Protein AF-A0AAR2JFQ3-F1 (afdb_monomer_lite)

Structure (mmCIF, N/CA/C/O backbone):
data_AF-A0AAR2JFQ3-F1
#
_entry.id   AF-A0AAR2JFQ3-F1
#
loop_
_atom_site.group_PDB
_atom_site.id
_atom_site.type_symbol
_atom_site.label_atom_id
_atom_site.label_alt_id
_atom_site.label_comp_id
_atom_site.label_asym_id
_atom_site.label_entity_id
_atom_site.label_seq_id
_atom_site.pdbx_PDB_ins_code
_atom_site.Cartn_x
_atom_site.Cartn_y
_atom_site.Cartn_z
_atom_site.occupancy
_atom_site.B_iso_or_equiv
_atom_site.auth_seq_id
_atom_site.auth_comp_id
_atom_site.auth_asym_id
_atom_site.auth_atom_id
_atom_site.pdbx_PDB_model_num
ATOM 1 N N . MET A 1 1 ? -79.273 32.200 18.662 1.00 32.53 1 MET A N 1
ATOM 2 C CA . MET A 1 1 ? -79.080 33.134 17.535 1.00 32.53 1 MET A CA 1
ATOM 3 C C . MET A 1 1 ? -78.047 34.131 18.002 1.00 32.53 1 MET A C 1
ATOM 5 O O . MET A 1 1 ? -78.346 34.844 18.943 1.00 32.53 1 MET A O 1
ATOM 9 N N . GLU A 1 2 ? -76.809 34.146 17.544 1.00 36.75 2 GLU A N 1
ATOM 10 C CA . GLU A 1 2 ? -76.101 33.431 16.482 1.00 36.75 2 GLU A CA 1
ATOM 11 C C . GLU A 1 2 ? -74.647 33.262 16.950 1.00 36.75 2 GLU A C 1
ATOM 13 O O . GLU A 1 2 ? -74.152 34.047 17.759 1.00 36.75 2 GLU A O 1
ATOM 18 N N . GLU A 1 3 ? -74.014 32.207 16.441 1.00 39.53 3 GLU A N 1
ATOM 19 C CA . GLU A 1 3 ? -72.565 31.998 16.358 1.00 39.53 3 GLU A CA 1
ATOM 20 C C . GLU A 1 3 ? -71.852 33.240 15.769 1.00 39.53 3 GLU A C 1
ATOM 22 O O . GLU A 1 3 ? -72.465 34.061 15.096 1.00 39.53 3 GLU A O 1
ATOM 27 N N . ILE A 1 4 ? -70.555 33.448 16.001 1.00 42.25 4 ILE A N 1
ATOM 28 C CA . ILE A 1 4 ? -69.532 32.904 15.098 1.00 42.25 4 ILE A CA 1
ATOM 29 C C . ILE A 1 4 ? -68.231 32.594 15.844 1.00 42.25 4 ILE A C 1
ATOM 31 O O . ILE A 1 4 ? -67.699 33.378 16.628 1.00 42.25 4 ILE A O 1
ATOM 35 N N . ASP A 1 5 ? -67.791 31.387 15.520 1.00 38.12 5 ASP A N 1
ATOM 36 C CA . ASP A 1 5 ? -66.701 30.553 15.990 1.00 38.12 5 ASP A CA 1
ATOM 37 C C . ASP A 1 5 ? -65.306 31.129 15.667 1.00 38.12 5 ASP A C 1
ATOM 39 O O . ASP A 1 5 ? -64.975 31.450 14.521 1.00 38.12 5 ASP A O 1
ATOM 43 N N . GLU A 1 6 ? -64.464 31.222 16.695 1.00 42.72 6 GLU A N 1
ATOM 44 C CA . GLU A 1 6 ? -63.048 31.588 16.630 1.00 42.72 6 GLU A CA 1
ATOM 45 C C . GLU A 1 6 ? -62.238 30.339 16.238 1.00 42.72 6 GLU A C 1
ATOM 47 O O . GLU A 1 6 ? -61.635 29.661 17.071 1.00 42.72 6 GLU A O 1
ATOM 52 N N . ALA A 1 7 ? -62.205 30.010 14.946 1.00 37.28 7 ALA A N 1
ATOM 53 C CA . ALA A 1 7 ? -61.390 28.911 14.429 1.00 37.28 7 ALA A CA 1
ATOM 54 C C . ALA A 1 7 ? -60.052 29.422 13.867 1.00 37.28 7 ALA A C 1
ATOM 56 O O . ALA A 1 7 ? -59.788 29.403 12.662 1.00 37.28 7 ALA A O 1
ATOM 57 N N . SER A 1 8 ? -59.156 29.838 14.765 1.00 36.94 8 SER A N 1
ATOM 58 C CA . SER A 1 8 ? -57.739 30.040 14.448 1.00 36.94 8 SER A CA 1
ATOM 59 C C . SER A 1 8 ? -57.061 28.687 14.179 1.00 36.94 8 SER A C 1
ATOM 61 O O . SER A 1 8 ? -56.515 28.031 15.070 1.00 36.94 8 SER A O 1
ATOM 63 N N . SER A 1 9 ? -57.109 28.259 12.912 1.00 37.16 9 SER A N 1
ATOM 64 C CA . SER A 1 9 ? -56.425 27.077 12.376 1.00 37.16 9 SER A CA 1
ATOM 65 C C . SER A 1 9 ? -54.917 27.172 12.630 1.00 37.16 9 SER A C 1
ATOM 67 O O . SER A 1 9 ? -54.150 27.838 11.926 1.00 37.16 9 SER A O 1
ATOM 69 N N . THR A 1 10 ? -54.492 26.529 13.714 1.00 41.44 10 THR A N 1
ATOM 70 C CA . THR A 1 10 ? -53.106 26.511 14.163 1.00 41.44 10 THR A CA 1
ATOM 71 C C . THR A 1 10 ? -52.318 25.578 1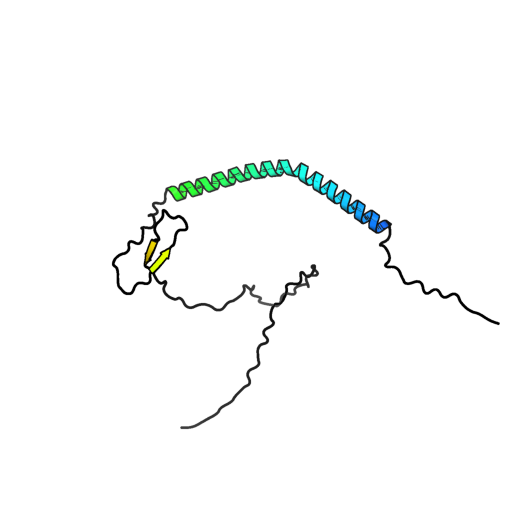3.252 1.00 41.44 10 THR A C 1
ATOM 73 O O . THR A 1 10 ? -52.468 24.357 13.291 1.00 41.44 10 THR A O 1
ATOM 76 N N . ARG A 1 11 ? -51.448 26.168 12.427 1.00 41.94 11 ARG A N 1
ATOM 77 C CA . ARG A 1 11 ? -50.440 25.460 11.630 1.00 41.94 11 ARG A CA 1
ATOM 78 C C . ARG A 1 11 ? -49.658 24.506 12.540 1.00 41.94 11 ARG A C 1
ATOM 80 O O . ARG A 1 11 ? -48.992 24.942 13.481 1.00 41.94 11 ARG A O 1
ATOM 87 N N . LEU A 1 12 ? -49.730 23.209 12.246 1.00 42.53 12 LEU A N 1
ATOM 88 C CA . LEU A 1 12 ? -48.971 22.166 12.931 1.00 42.53 12 LEU A CA 1
ATOM 89 C C . LEU A 1 12 ? -47.470 22.457 12.806 1.00 42.53 12 LEU A C 1
ATOM 91 O O . LEU A 1 12 ? -46.868 22.326 11.741 1.00 42.53 12 LEU A O 1
ATOM 95 N N . CYS A 1 13 ? -46.865 22.876 13.916 1.00 40.16 13 CYS A N 1
ATOM 96 C CA . CYS A 1 13 ? -45.423 23.042 14.035 1.00 40.16 13 CYS A CA 1
ATOM 97 C C . CYS A 1 13 ? -44.704 21.694 13.839 1.00 40.16 13 CYS A C 1
ATOM 99 O O . CYS A 1 13 ? -45.202 20.666 14.309 1.00 40.16 13 CYS A O 1
ATOM 101 N N . PRO A 1 14 ? -43.492 21.672 13.249 1.00 49.03 14 PRO A N 1
ATOM 102 C CA . PRO A 1 14 ? -42.672 20.470 13.217 1.00 49.03 14 PRO A CA 1
ATOM 103 C C . PRO A 1 14 ? -42.329 20.100 14.660 1.00 49.03 14 PRO A C 1
ATOM 105 O O . PRO A 1 14 ? -41.608 20.825 15.350 1.00 49.03 14 PRO A O 1
ATOM 108 N N . SER A 1 15 ? -42.911 18.995 15.128 1.00 56.25 15 SER A N 1
ATOM 109 C CA . SER A 1 15 ? -42.708 18.438 16.462 1.00 56.25 15 SER A CA 1
ATOM 110 C C . SER A 1 15 ? -41.211 18.372 16.768 1.00 56.25 15 SER A C 1
ATOM 112 O O . SER A 1 15 ? -40.472 17.525 16.256 1.00 56.25 15 SER A O 1
ATOM 114 N N . LYS A 1 16 ? -40.738 19.322 17.585 1.00 63.47 16 LYS A N 1
ATOM 115 C CA . LYS A 1 16 ? -39.393 19.292 18.152 1.00 63.47 16 LYS A CA 1
ATOM 116 C C . LYS A 1 16 ? -39.302 17.971 18.897 1.00 63.47 16 LYS A C 1
ATOM 118 O O . LYS A 1 16 ? -40.092 17.734 19.809 1.00 63.47 16 LYS A O 1
ATOM 123 N N . ALA A 1 17 ? -38.360 17.122 18.486 1.00 62.59 17 ALA A N 1
ATOM 124 C CA . ALA A 1 17 ? -38.164 15.812 19.083 1.00 62.59 17 ALA A CA 1
ATOM 125 C C . ALA A 1 17 ? -38.260 15.899 20.617 1.00 62.59 17 ALA A C 1
ATOM 127 O O . ALA A 1 17 ? -37.692 16.842 21.188 1.00 62.59 17 ALA A O 1
ATOM 128 N N . PRO A 1 18 ? -38.956 14.950 21.279 1.00 77.75 18 PRO A N 1
ATOM 129 C CA . PRO A 1 18 ? -39.259 15.042 22.699 1.00 77.75 18 PRO A CA 1
ATOM 130 C C . PRO A 1 18 ? -38.016 15.451 23.482 1.00 77.75 18 PRO A C 1
ATOM 132 O O . PRO A 1 18 ? -36.924 14.928 23.239 1.00 77.75 18 PRO A O 1
ATOM 135 N N . ARG A 1 19 ? -38.146 16.400 24.417 1.00 75.12 19 ARG A N 1
ATOM 136 C CA . ARG A 1 19 ? -37.001 16.908 25.200 1.00 75.12 19 ARG A CA 1
ATOM 137 C C . ARG A 1 19 ? -36.180 15.766 25.822 1.00 75.12 19 ARG A C 1
ATOM 139 O O . ARG A 1 19 ? -34.968 15.902 25.972 1.00 75.12 19 ARG A O 1
ATOM 146 N N . SER A 1 20 ? -36.816 14.631 26.124 1.00 81.19 20 SER A N 1
ATOM 147 C CA . SER A 1 20 ? -36.185 13.372 26.540 1.00 81.19 20 SER A CA 1
ATOM 148 C C . SER A 1 20 ? -35.256 12.769 25.473 1.00 81.19 20 SER A C 1
ATOM 150 O O . SER A 1 20 ? -34.109 12.465 25.792 1.00 81.19 20 SER A O 1
ATOM 152 N N . LEU A 1 21 ? -35.680 12.664 24.209 1.00 90.06 21 LEU A N 1
ATOM 153 C CA . LEU A 1 21 ? -34.864 12.161 23.095 1.00 90.06 21 LEU A CA 1
ATOM 154 C C . LEU A 1 21 ? -33.627 13.037 22.863 1.00 90.06 21 LEU A C 1
ATOM 156 O O . LEU A 1 21 ? -32.524 12.529 22.673 1.00 90.06 21 LEU A O 1
ATOM 160 N N . MET A 1 22 ? -33.784 14.362 22.919 1.00 88.38 22 MET A N 1
ATOM 161 C CA . MET A 1 22 ? -32.656 15.291 22.772 1.00 88.38 22 MET A CA 1
ATOM 162 C C . MET A 1 22 ? -31.664 15.189 23.936 1.00 88.38 22 MET A C 1
ATOM 164 O O . MET A 1 22 ? -30.452 15.200 23.709 1.00 88.38 22 MET A O 1
ATOM 168 N N . LYS A 1 23 ? -32.152 15.025 25.173 1.00 92.25 23 LYS A N 1
ATOM 169 C CA . LYS A 1 23 ? -31.306 14.743 26.345 1.00 92.25 23 LYS A CA 1
ATOM 170 C C . LYS A 1 23 ? -30.549 13.420 26.182 1.00 92.25 23 LYS A C 1
ATOM 172 O O . LYS A 1 23 ? -29.349 13.384 26.441 1.00 92.25 23 LYS A O 1
ATOM 177 N N . TRP A 1 24 ? -31.206 12.370 25.687 1.00 95.19 24 TRP A N 1
ATOM 178 C CA . TRP A 1 24 ? -30.572 11.080 25.405 1.00 95.19 24 TRP A CA 1
ATOM 179 C C . TRP A 1 24 ? -29.494 11.173 24.329 1.00 95.19 24 TRP A C 1
ATOM 181 O O . TRP A 1 24 ? -28.382 10.712 24.559 1.00 95.19 24 TRP A O 1
ATOM 191 N N . ARG A 1 25 ? -29.754 11.842 23.199 1.00 95.12 25 ARG A N 1
ATOM 192 C CA . ARG A 1 25 ? -28.735 12.045 22.153 1.00 95.12 25 ARG A CA 1
ATOM 193 C C . ARG A 1 25 ? -27.501 12.776 22.685 1.00 95.12 25 ARG A C 1
ATOM 195 O O . ARG A 1 25 ? -26.379 12.390 22.363 1.00 95.12 25 ARG A O 1
ATOM 202 N N . LYS A 1 26 ? -27.694 13.802 23.525 1.00 95.44 26 LYS A N 1
ATOM 203 C CA . LYS A 1 26 ? -26.588 14.524 24.176 1.00 95.44 26 LYS A CA 1
ATOM 204 C C . LYS A 1 26 ? -25.790 13.613 25.114 1.00 95.44 26 LYS A C 1
ATOM 206 O O . LYS A 1 26 ? -24.570 13.582 24.994 1.00 95.44 26 LYS A O 1
ATOM 211 N N . ARG A 1 27 ? -26.467 12.833 25.968 1.00 96.75 27 ARG A N 1
ATOM 212 C CA . ARG A 1 27 ? -25.833 11.868 26.889 1.00 96.75 27 ARG A CA 1
ATOM 213 C C . ARG A 1 27 ? -25.067 10.769 26.153 1.00 96.75 27 ARG A C 1
ATOM 215 O O . ARG A 1 27 ? -23.932 10.479 26.502 1.00 96.75 27 ARG A O 1
ATOM 222 N N . VAL A 1 28 ? -25.650 10.196 25.099 1.00 98.19 28 VAL A N 1
ATOM 223 C CA . VAL A 1 28 ? -24.986 9.176 24.274 1.00 98.19 28 VAL A CA 1
ATOM 224 C C . VAL A 1 28 ? -23.748 9.759 23.601 1.00 98.19 28 VAL A C 1
ATOM 226 O O . VAL A 1 28 ? -22.696 9.130 23.618 1.00 98.19 28 VAL A O 1
ATOM 229 N N . LYS A 1 29 ? -23.831 10.978 23.050 1.00 97.38 29 LYS A N 1
ATOM 230 C CA . LYS A 1 29 ? -22.680 11.636 22.418 1.00 97.38 29 LYS A CA 1
ATOM 231 C C . LYS A 1 29 ? -21.563 11.921 23.423 1.00 97.38 29 LYS A C 1
ATOM 233 O O . LYS A 1 29 ? -20.405 11.657 23.108 1.00 97.38 29 LYS A O 1
ATOM 238 N N . SER A 1 30 ? -21.885 12.448 24.606 1.00 97.69 30 SER A N 1
ATOM 239 C CA . SER A 1 30 ? -20.878 12.715 25.640 1.00 97.69 30 SER A CA 1
ATOM 240 C C . SER A 1 30 ? -20.231 11.424 26.130 1.00 97.69 30 SER A C 1
ATOM 242 O O . SER A 1 30 ? -19.008 11.347 26.201 1.00 97.69 30 SER A O 1
ATOM 244 N N . GLU A 1 31 ? -21.034 10.389 26.381 1.00 98.19 31 GLU A N 1
ATOM 245 C CA . GLU A 1 31 ? -20.537 9.106 26.870 1.00 98.19 31 GLU A CA 1
ATOM 246 C C . GLU A 1 31 ? -19.700 8.380 25.813 1.00 98.19 31 GLU A C 1
ATOM 248 O O . GLU A 1 31 ? -18.618 7.875 26.106 1.00 98.19 31 GLU A O 1
ATOM 253 N N . TYR A 1 32 ? -20.118 8.434 24.547 1.00 98.19 32 TYR A N 1
ATOM 254 C CA . TYR A 1 32 ? -19.318 7.962 23.422 1.00 98.19 32 TYR A CA 1
ATOM 255 C C . TYR A 1 32 ? -17.960 8.671 23.346 1.00 98.19 32 TYR A C 1
ATOM 257 O O . TYR A 1 32 ? -16.934 8.009 23.188 1.00 98.19 32 TYR A O 1
ATOM 265 N N . MET A 1 33 ? -17.922 10.004 23.477 1.00 98.19 33 MET A N 1
ATOM 266 C CA . MET A 1 33 ? -16.660 10.751 23.425 1.00 98.19 33 MET A CA 1
ATOM 267 C C . MET A 1 33 ? -15.750 10.419 24.607 1.00 98.19 33 MET A C 1
ATOM 269 O O . MET A 1 33 ? -14.559 10.182 24.390 1.00 98.19 33 MET A O 1
ATOM 273 N N . ARG A 1 34 ? -16.312 10.314 25.819 1.00 97.94 34 ARG A N 1
ATOM 274 C CA . ARG A 1 34 ? -15.598 9.900 27.034 1.00 97.94 34 ARG A CA 1
ATOM 275 C C . ARG A 1 34 ? -14.968 8.519 26.854 1.00 97.94 34 ARG A C 1
ATOM 277 O O . ARG A 1 34 ? -13.763 8.357 27.035 1.00 97.94 34 ARG A O 1
ATOM 284 N N . LEU A 1 35 ? -15.758 7.536 26.414 1.00 98.06 35 LEU A N 1
ATOM 285 C CA . LEU A 1 35 ? -15.288 6.171 26.167 1.00 98.06 35 LEU A CA 1
ATOM 286 C C . LEU A 1 35 ? -14.257 6.111 25.033 1.00 98.06 35 LEU A C 1
ATOM 288 O O . LEU A 1 35 ? -13.272 5.384 25.142 1.00 98.06 35 LEU A O 1
ATOM 292 N N . ARG A 1 36 ? -14.438 6.883 23.955 1.00 97.50 36 ARG A N 1
ATOM 293 C CA . ARG A 1 36 ? -13.491 6.947 22.831 1.00 97.50 36 ARG A CA 1
ATOM 294 C C . ARG A 1 36 ? -12.140 7.516 23.255 1.00 97.50 36 ARG A C 1
ATOM 296 O O . ARG A 1 36 ? -11.113 6.971 22.861 1.00 97.50 36 ARG A O 1
ATOM 303 N N . GLN A 1 37 ? -12.132 8.606 24.021 1.00 97.62 37 GLN A N 1
ATOM 304 C CA . GLN A 1 37 ? -10.899 9.209 24.532 1.00 97.62 37 GLN A CA 1
ATOM 305 C C . GLN A 1 37 ? -10.187 8.259 25.497 1.00 97.62 37 GLN A C 1
ATOM 307 O O . GLN A 1 37 ? -9.007 7.982 25.300 1.00 97.62 37 GLN A O 1
ATOM 312 N N . LEU A 1 38 ? -10.921 7.685 26.456 1.00 96.56 38 LEU A N 1
ATOM 313 C CA . LEU A 1 38 ? -10.383 6.716 27.411 1.00 96.56 38 LEU A CA 1
ATOM 314 C C . LEU A 1 38 ? -9.760 5.502 26.706 1.00 96.56 38 LEU A C 1
ATOM 316 O O . LEU A 1 38 ? -8.632 5.121 27.012 1.00 96.56 38 LEU A O 1
ATOM 320 N N . LYS A 1 39 ? -10.460 4.927 25.716 1.00 96.62 39 LYS A N 1
ATOM 321 C CA . LYS A 1 39 ? -9.939 3.821 24.899 1.00 96.62 39 LYS A CA 1
ATOM 322 C C . LYS A 1 39 ? -8.712 4.230 24.087 1.00 96.62 39 LYS A C 1
ATOM 324 O O . LYS A 1 39 ? -7.787 3.436 23.987 1.00 96.62 39 LYS A O 1
ATOM 329 N N . ARG A 1 40 ? -8.681 5.443 23.517 1.00 96.12 40 ARG A N 1
ATOM 330 C CA . ARG A 1 40 ? -7.513 5.934 22.765 1.00 96.12 40 ARG A CA 1
ATOM 331 C C . ARG A 1 40 ? -6.278 6.018 23.654 1.00 96.12 40 ARG A C 1
ATOM 333 O O . ARG A 1 40 ? -5.227 5.564 23.227 1.00 96.12 40 ARG A O 1
ATOM 340 N N . ILE A 1 41 ? -6.413 6.601 24.844 1.00 94.44 41 ILE A N 1
ATOM 341 C CA . ILE A 1 41 ? -5.284 6.806 25.758 1.00 94.44 41 ILE A CA 1
ATOM 342 C C . ILE A 1 41 ? -4.741 5.453 26.225 1.00 94.44 41 ILE A C 1
ATOM 344 O O . ILE A 1 41 ? -3.560 5.198 26.035 1.00 94.44 41 ILE A O 1
ATOM 348 N N . ARG A 1 42 ? -5.606 4.550 26.715 1.00 93.31 42 ARG A N 1
ATOM 349 C CA . ARG A 1 42 ? -5.191 3.195 27.133 1.00 93.31 42 ARG A CA 1
ATOM 350 C C . ARG A 1 42 ? -4.498 2.423 26.007 1.00 93.31 42 ARG A C 1
ATOM 352 O O . ARG A 1 42 ? -3.452 1.828 26.213 1.00 93.31 42 ARG A O 1
ATOM 359 N N . LYS A 1 43 ? -5.053 2.486 24.793 1.00 96.12 43 LYS A N 1
ATOM 360 C CA . LYS A 1 43 ? -4.519 1.770 23.629 1.00 96.12 43 LYS A CA 1
ATOM 361 C C . LYS A 1 43 ? -3.221 2.381 23.076 1.00 96.12 43 LYS A C 1
ATOM 363 O O . LYS A 1 43 ? -2.534 1.723 22.303 1.00 96.12 43 LYS A O 1
ATOM 368 N N . ALA A 1 44 ? -2.880 3.629 23.406 1.00 95.50 44 ALA A N 1
ATOM 369 C CA . ALA A 1 44 ? -1.737 4.312 22.798 1.00 95.50 44 ALA A CA 1
ATOM 370 C C . ALA A 1 44 ? -0.404 3.613 23.107 1.00 95.50 44 ALA A C 1
ATOM 372 O O . ALA A 1 44 ? 0.417 3.446 22.206 1.00 95.50 44 ALA A O 1
ATOM 373 N N . GLU A 1 45 ? -0.201 3.183 24.352 1.00 92.12 45 GLU A N 1
ATOM 374 C CA . GLU A 1 45 ? 1.016 2.476 24.774 1.00 92.12 45 GLU A CA 1
ATOM 375 C C . GLU A 1 45 ? 1.085 1.067 24.183 1.00 92.12 45 GLU A C 1
ATOM 377 O O . GLU A 1 45 ? 2.101 0.697 23.595 1.00 92.12 45 GLU A O 1
ATOM 382 N N . GLU A 1 46 ? -0.026 0.327 24.218 1.00 94.75 46 GLU A N 1
ATOM 383 C CA . GLU A 1 46 ? -0.144 -0.990 23.577 1.00 94.75 46 GLU A CA 1
ATOM 384 C C . GLU A 1 46 ? 0.185 -0.919 22.079 1.00 94.75 46 GLU A C 1
ATOM 386 O O . GLU A 1 46 ? 0.928 -1.742 21.548 1.00 94.75 46 GLU A O 1
ATOM 391 N N . VAL A 1 47 ? -0.328 0.099 21.382 1.00 97.44 47 VAL A N 1
ATOM 392 C CA . VAL A 1 47 ? -0.060 0.306 19.955 1.00 97.44 47 VAL A CA 1
ATOM 393 C C . VAL A 1 47 ? 1.410 0.625 19.706 1.00 97.44 47 VAL A C 1
ATOM 395 O O . VAL A 1 47 ? 1.977 0.076 18.766 1.00 97.44 47 VAL A O 1
ATOM 398 N N . LYS A 1 48 ? 2.056 1.452 20.538 1.00 96.94 48 LYS A N 1
ATOM 399 C CA . LYS A 1 48 ? 3.504 1.707 20.427 1.00 96.94 48 LYS A CA 1
ATOM 400 C C . LYS A 1 48 ? 4.314 0.418 20.586 1.00 96.94 48 LYS A C 1
ATOM 402 O O . LYS A 1 48 ? 5.196 0.162 19.770 1.00 96.94 48 LYS A O 1
ATOM 407 N N . ALA A 1 49 ? 3.983 -0.414 21.573 1.00 96.69 49 ALA A N 1
ATOM 408 C CA . ALA A 1 49 ? 4.639 -1.705 21.774 1.00 96.69 49 ALA A CA 1
ATOM 409 C C . ALA A 1 49 ? 4.440 -2.642 20.567 1.00 96.69 49 ALA A C 1
ATOM 411 O O . ALA A 1 49 ? 5.396 -3.254 20.087 1.00 96.69 49 ALA A O 1
ATOM 412 N N . LEU A 1 50 ? 3.223 -2.696 20.012 1.00 97.94 50 LEU A N 1
ATOM 413 C CA . LEU A 1 50 ? 2.934 -3.451 18.791 1.00 97.94 50 LEU A CA 1
ATOM 414 C C . LEU A 1 50 ? 3.714 -2.924 17.580 1.00 97.94 50 LEU A C 1
ATOM 416 O O . LEU A 1 50 ? 4.216 -3.727 16.798 1.00 97.94 50 LEU A O 1
ATOM 420 N N . PHE A 1 51 ? 3.855 -1.604 17.428 1.00 98.38 51 PHE A N 1
ATOM 421 C CA . PHE A 1 51 ? 4.665 -1.010 16.361 1.00 98.38 51 PHE A CA 1
ATOM 422 C C . PHE A 1 51 ? 6.137 -1.395 16.481 1.00 98.38 51 PHE A C 1
ATOM 424 O O . PHE A 1 51 ? 6.731 -1.783 15.478 1.00 98.38 51 PHE A O 1
ATOM 431 N N . LEU A 1 52 ? 6.712 -1.344 17.685 1.00 98.12 52 LEU A N 1
ATOM 432 C CA . LEU A 1 52 ? 8.091 -1.773 17.916 1.00 98.12 52 LEU A CA 1
ATOM 433 C C . LEU A 1 52 ? 8.260 -3.265 17.615 1.00 98.12 52 LEU A C 1
ATOM 435 O O . LEU A 1 52 ? 9.154 -3.635 16.861 1.00 98.12 52 LEU A O 1
ATOM 439 N N . SER A 1 53 ? 7.370 -4.127 18.114 1.00 98.38 53 SER A N 1
ATOM 440 C CA . SER A 1 53 ? 7.400 -5.562 17.790 1.00 98.38 53 SER A CA 1
ATOM 441 C C . SER A 1 53 ? 7.287 -5.810 16.279 1.00 98.38 53 SER A C 1
ATOM 443 O O . SER A 1 53 ? 8.029 -6.612 15.715 1.00 98.38 53 SER A O 1
ATOM 445 N N . ASN A 1 54 ? 6.404 -5.080 15.593 1.00 98.56 54 ASN A N 1
ATOM 446 C CA . ASN A 1 54 ? 6.264 -5.163 14.144 1.00 98.56 54 ASN A CA 1
ATOM 447 C C . ASN A 1 54 ? 7.518 -4.662 13.410 1.00 98.56 54 ASN A C 1
ATOM 449 O O . ASN A 1 54 ? 7.896 -5.252 12.404 1.00 98.56 54 ASN A O 1
ATOM 453 N N . ARG A 1 55 ? 8.198 -3.627 13.921 1.00 98.50 55 ARG A N 1
ATOM 454 C CA . ARG A 1 55 ? 9.446 -3.115 13.337 1.00 98.50 55 ARG A CA 1
ATOM 455 C C . ARG A 1 55 ? 10.554 -4.165 13.348 1.00 98.50 55 ARG A C 1
ATOM 457 O O . ARG A 1 55 ? 11.219 -4.297 12.326 1.00 98.50 55 ARG A O 1
ATOM 464 N N . HIS A 1 56 ? 10.687 -4.933 14.430 1.00 98.38 56 HIS A N 1
ATOM 465 C CA . HIS A 1 56 ? 11.636 -6.052 14.507 1.00 98.38 56 HIS A CA 1
ATOM 466 C C . HIS A 1 56 ? 11.267 -7.180 13.531 1.00 98.38 56 HIS A C 1
ATOM 468 O O . HIS A 1 56 ? 12.133 -7.762 12.889 1.00 98.38 56 HIS A O 1
ATOM 474 N N . LYS A 1 57 ? 9.969 -7.477 13.360 1.00 98.50 57 LYS A N 1
ATOM 475 C CA . LYS A 1 57 ? 9.514 -8.466 12.363 1.00 98.50 57 LYS A CA 1
ATOM 476 C C . LYS A 1 57 ? 9.794 -8.021 10.930 1.00 98.50 57 LYS A C 1
ATOM 478 O O . LYS A 1 57 ? 10.120 -8.859 10.096 1.00 98.50 57 LYS A O 1
ATOM 483 N N . ILE A 1 58 ? 9.614 -6.731 10.641 1.00 98.62 58 ILE A N 1
ATOM 484 C CA . ILE A 1 58 ? 9.962 -6.150 9.342 1.00 98.62 58 ILE A CA 1
ATOM 485 C C . ILE A 1 58 ? 11.465 -6.284 9.129 1.00 98.62 58 ILE A C 1
ATOM 487 O O . ILE A 1 58 ? 11.838 -6.825 8.102 1.00 98.62 58 ILE A O 1
ATOM 491 N N . GLU A 1 59 ? 12.278 -5.895 10.115 1.00 98.50 59 GLU A N 1
ATOM 492 C CA . GLU A 1 59 ? 13.743 -5.996 10.072 1.00 98.50 59 GLU A CA 1
ATOM 493 C C . GLU A 1 59 ? 14.210 -7.403 9.718 1.00 98.50 59 GLU A C 1
ATOM 495 O O . GLU A 1 59 ? 14.807 -7.602 8.670 1.00 98.50 59 GLU A O 1
ATOM 500 N N . GLY A 1 60 ? 13.810 -8.407 10.503 1.00 98.31 60 GLY A N 1
ATOM 501 C CA . GLY A 1 60 ? 14.244 -9.780 10.254 1.00 98.31 60 GLY A CA 1
ATOM 502 C C . GLY A 1 60 ? 13.813 -10.315 8.883 1.00 98.31 60 GLY A C 1
ATOM 503 O O . GLY A 1 60 ? 14.537 -11.089 8.266 1.00 98.31 60 GLY A O 1
ATOM 504 N N . ARG A 1 61 ? 12.648 -9.891 8.368 1.00 98.44 61 ARG A N 1
ATOM 505 C CA . ARG A 1 61 ? 12.197 -10.270 7.017 1.00 98.44 61 ARG A CA 1
ATOM 506 C C . ARG A 1 61 ? 12.964 -9.532 5.924 1.00 98.44 61 ARG A C 1
ATOM 508 O O . ARG A 1 61 ? 13.285 -10.143 4.911 1.00 98.44 61 ARG A O 1
ATOM 515 N N . THR A 1 62 ? 13.218 -8.237 6.096 1.00 98.56 62 THR A N 1
ATOM 516 C CA . THR A 1 62 ? 13.971 -7.443 5.120 1.00 98.56 62 THR A CA 1
ATOM 517 C C . THR A 1 62 ? 15.426 -7.866 5.069 1.00 98.56 62 THR A C 1
ATOM 519 O O . THR A 1 62 ? 15.975 -7.920 3.978 1.00 98.56 62 THR A O 1
ATOM 522 N N . ASP A 1 63 ? 16.017 -8.228 6.206 1.00 98.38 63 ASP A N 1
ATOM 523 C CA . ASP A 1 63 ? 17.399 -8.695 6.289 1.00 98.38 63 ASP A CA 1
ATOM 524 C C . ASP A 1 63 ? 17.568 -10.020 5.545 1.00 98.38 63 ASP A C 1
ATOM 526 O O . ASP A 1 63 ? 18.474 -10.143 4.725 1.00 98.38 63 ASP A O 1
ATOM 530 N N . LEU A 1 64 ? 16.636 -10.966 5.733 1.00 98.19 64 LEU A N 1
ATOM 531 C CA . LEU A 1 64 ? 16.612 -12.229 4.988 1.00 98.19 64 LEU A CA 1
ATOM 532 C C . LEU A 1 64 ? 16.498 -11.981 3.476 1.00 98.19 64 LEU A C 1
ATOM 534 O O . LEU A 1 64 ? 17.311 -12.486 2.705 1.00 98.19 64 LEU A O 1
ATOM 538 N N . LEU A 1 65 ? 15.532 -11.159 3.047 1.00 98.31 65 LEU A N 1
ATOM 539 C CA . LEU A 1 65 ? 15.358 -10.819 1.629 1.00 98.31 65 LEU A CA 1
ATOM 540 C C . LEU A 1 65 ? 16.586 -10.099 1.052 1.00 98.31 65 LEU A C 1
ATOM 542 O O . LEU A 1 65 ? 16.945 -10.319 -0.102 1.00 98.31 65 LEU A O 1
ATOM 546 N N . ASN A 1 66 ? 17.237 -9.245 1.841 1.00 98.00 66 ASN A N 1
ATOM 547 C CA . ASN A 1 66 ? 18.441 -8.529 1.438 1.00 98.00 66 ASN A CA 1
ATOM 548 C C . ASN A 1 66 ? 19.646 -9.472 1.317 1.00 98.00 66 ASN A C 1
ATOM 550 O O . ASN A 1 66 ? 20.445 -9.327 0.392 1.00 98.00 66 ASN A O 1
ATOM 554 N N . GLU A 1 67 ? 19.768 -10.458 2.206 1.00 97.88 67 GLU A N 1
ATOM 555 C CA . GLU A 1 67 ? 20.792 -11.499 2.129 1.00 97.88 67 GLU A CA 1
ATOM 556 C C . GLU A 1 67 ? 20.604 -12.370 0.877 1.00 97.88 67 GLU A C 1
ATOM 558 O O . GLU A 1 67 ? 21.562 -12.617 0.143 1.00 97.88 67 GLU A O 1
ATOM 563 N N . GLU A 1 68 ? 19.369 -12.799 0.592 1.00 97.81 68 GLU A N 1
ATOM 564 C CA . GLU A 1 68 ? 19.028 -13.532 -0.632 1.00 97.81 68 GLU A CA 1
ATOM 565 C C . GLU A 1 68 ? 19.322 -12.705 -1.887 1.00 97.81 68 GLU A C 1
ATOM 567 O O . GLU A 1 68 ? 19.958 -13.201 -2.818 1.00 97.81 68 GLU A O 1
ATOM 572 N N . TRP A 1 69 ? 18.926 -11.430 -1.899 1.00 97.19 69 TRP A N 1
ATOM 573 C CA . TRP A 1 69 ? 19.167 -10.524 -3.019 1.00 97.19 69 TRP A CA 1
ATOM 574 C C . TRP A 1 69 ? 20.661 -10.271 -3.256 1.00 97.19 69 TRP A C 1
ATOM 576 O O . TRP A 1 69 ? 21.111 -10.302 -4.399 1.00 97.19 69 TRP A O 1
ATOM 586 N N . SER A 1 70 ? 21.450 -10.106 -2.190 1.00 96.31 70 SER A N 1
ATOM 587 C CA . SER A 1 70 ? 22.899 -9.854 -2.275 1.00 96.31 70 SER A CA 1
ATOM 588 C C . SER A 1 70 ? 23.687 -11.033 -2.860 1.00 96.31 70 SER A C 1
ATOM 590 O O . SER A 1 70 ? 24.785 -10.846 -3.382 1.00 96.31 70 SER A O 1
ATOM 592 N N . LYS A 1 71 ? 23.135 -12.253 -2.803 1.00 97.06 71 LYS A N 1
ATOM 593 C CA . LYS A 1 71 ? 23.720 -13.448 -3.438 1.00 97.06 71 LYS A CA 1
ATOM 594 C C . LYS A 1 71 ? 23.479 -13.483 -4.953 1.00 97.06 71 LYS A C 1
ATOM 596 O O . LYS A 1 71 ? 24.165 -14.221 -5.664 1.00 97.06 71 LYS A O 1
ATOM 601 N N . LEU A 1 72 ? 22.520 -12.709 -5.467 1.00 97.00 72 LEU A N 1
ATOM 602 C CA . LEU A 1 72 ? 22.204 -12.663 -6.891 1.00 97.00 72 LEU A CA 1
ATOM 603 C C . LEU A 1 72 ? 23.203 -11.773 -7.637 1.00 97.00 72 LEU A C 1
ATOM 605 O O . LEU A 1 72 ? 23.394 -10.603 -7.323 1.00 97.00 72 LEU A O 1
ATOM 609 N N . ARG A 1 73 ? 23.793 -12.304 -8.710 1.00 95.56 73 ARG A N 1
ATOM 610 C CA . ARG A 1 73 ? 24.619 -11.524 -9.644 1.00 95.56 73 ARG A CA 1
ATOM 611 C C . ARG A 1 73 ? 23.761 -11.008 -10.796 1.00 95.56 73 ARG A C 1
ATOM 613 O O . ARG A 1 73 ? 23.819 -11.535 -11.904 1.00 95.56 73 ARG A O 1
ATOM 620 N N . ILE A 1 74 ? 22.926 -10.011 -10.514 1.00 94.81 74 ILE A N 1
ATOM 621 C CA . ILE A 1 74 ? 22.056 -9.383 -11.517 1.00 94.81 74 ILE A CA 1
ATOM 622 C C . ILE A 1 74 ? 22.879 -8.377 -12.327 1.00 94.81 74 ILE A C 1
ATOM 624 O O . ILE A 1 74 ? 23.475 -7.459 -11.766 1.00 94.81 74 ILE A O 1
ATOM 628 N N . GLN A 1 75 ? 22.911 -8.537 -13.651 1.00 93.19 75 GLN A N 1
ATOM 629 C CA . GLN A 1 75 ? 23.545 -7.561 -14.534 1.00 93.19 75 GLN A CA 1
ATOM 630 C C . GLN A 1 75 ? 22.717 -6.270 -14.546 1.00 93.19 75 GLN A C 1
ATOM 632 O O . GLN A 1 75 ? 21.496 -6.310 -14.713 1.00 93.19 75 GLN A O 1
ATOM 637 N N . SER A 1 76 ? 23.374 -5.119 -14.392 1.00 92.19 76 SER A N 1
ATOM 638 C CA . SER A 1 76 ? 22.715 -3.833 -14.605 1.00 92.19 76 SER A CA 1
ATOM 639 C C . SER A 1 76 ? 22.226 -3.725 -16.048 1.00 92.19 76 SER A C 1
ATOM 641 O O . SER A 1 76 ? 22.833 -4.266 -16.975 1.00 92.19 76 SER A O 1
ATOM 643 N N . ILE A 1 77 ? 21.108 -3.028 -16.249 1.00 90.56 77 ILE A N 1
ATOM 644 C CA . ILE A 1 77 ? 20.560 -2.834 -17.591 1.00 90.56 77 ILE A CA 1
ATOM 645 C C . ILE A 1 77 ? 21.556 -1.969 -18.377 1.00 90.56 77 ILE A C 1
ATOM 647 O O . ILE A 1 77 ? 21.798 -0.827 -17.976 1.00 90.56 77 ILE A O 1
ATOM 651 N N . PRO A 1 78 ? 22.146 -2.477 -19.475 1.00 86.25 78 PRO A N 1
ATOM 652 C CA . PRO A 1 78 ? 23.057 -1.680 -20.272 1.00 86.25 78 PRO A CA 1
ATOM 653 C C . PRO A 1 78 ? 22.280 -0.552 -20.945 1.00 86.25 78 PRO A C 1
ATOM 655 O O . PRO A 1 78 ? 21.143 -0.738 -21.392 1.00 86.25 78 PRO A O 1
ATOM 658 N N . PHE A 1 79 ? 22.913 0.613 -21.070 1.00 78.44 79 PHE A N 1
ATOM 659 C CA . PHE A 1 79 ? 22.368 1.665 -21.912 1.00 78.44 79 PHE A CA 1
ATOM 660 C C . PHE A 1 79 ? 22.230 1.122 -23.329 1.00 78.44 79 PHE A C 1
ATOM 662 O O . PHE A 1 79 ? 23.191 0.615 -23.913 1.00 78.44 79 PHE A O 1
ATOM 669 N N . SER A 1 80 ? 21.025 1.221 -23.882 1.00 69.12 80 SER A N 1
ATOM 670 C CA . SER A 1 80 ? 20.794 0.980 -25.297 1.00 69.12 80 SER A CA 1
ATOM 671 C C . SER A 1 80 ? 21.533 2.061 -26.073 1.00 69.12 80 SER A C 1
ATOM 673 O O . SER A 1 80 ? 20.996 3.139 -26.324 1.00 69.12 80 SER A O 1
ATOM 675 N N . THR A 1 81 ? 22.797 1.793 -26.395 1.00 61.62 81 THR A N 1
ATOM 676 C CA . THR A 1 81 ? 23.585 2.650 -27.265 1.00 61.62 81 THR A CA 1
ATOM 677 C C . THR A 1 81 ? 22.856 2.751 -28.596 1.00 61.62 81 THR A C 1
ATOM 679 O O . THR A 1 81 ? 22.291 1.775 -29.105 1.00 61.62 81 THR A O 1
ATOM 682 N N . SER A 1 82 ? 22.829 3.969 -29.131 1.00 57.00 82 SER A N 1
ATOM 683 C CA . SER A 1 82 ? 22.403 4.285 -30.489 1.00 57.00 82 SER A CA 1
ATOM 684 C C . SER A 1 82 ? 23.272 3.498 -31.482 1.00 57.00 82 SER A C 1
ATOM 686 O O . SER A 1 82 ? 24.225 4.017 -32.057 1.00 57.00 82 SER A O 1
ATOM 688 N N . SER A 1 83 ? 22.989 2.209 -31.651 1.00 51.09 83 SER A N 1
ATOM 689 C CA . SER A 1 83 ? 23.621 1.352 -32.646 1.00 51.09 83 SER A CA 1
ATOM 690 C C . SER A 1 83 ? 23.051 1.727 -34.008 1.00 51.09 83 SER A C 1
ATOM 692 O O . SER A 1 83 ? 22.001 1.235 -34.427 1.00 51.09 83 SER A O 1
ATOM 694 N N . GLY A 1 84 ? 23.758 2.658 -34.650 1.00 51.94 84 GLY A N 1
ATOM 695 C CA . GLY A 1 84 ? 23.551 3.087 -36.023 1.00 51.94 84 GLY A CA 1
ATOM 696 C C . GLY A 1 84 ? 22.294 3.929 -36.209 1.00 51.94 84 GLY A C 1
ATOM 697 O O . GLY A 1 84 ? 21.173 3.477 -35.970 1.00 51.94 84 GLY A O 1
ATOM 698 N N . SER A 1 85 ? 22.487 5.149 -36.707 1.00 56.12 85 SER A N 1
ATOM 699 C CA . SER A 1 85 ? 21.445 5.900 -37.404 1.00 56.12 85 SER A CA 1
ATOM 700 C C . SER A 1 85 ? 20.965 5.065 -38.598 1.00 56.12 85 SER A C 1
ATOM 702 O O . SER A 1 85 ? 21.509 5.130 -39.695 1.00 56.12 85 SER A O 1
ATOM 704 N N . LEU A 1 86 ? 19.997 4.184 -38.353 1.00 57.53 86 LEU A N 1
ATOM 705 C CA . LEU A 1 86 ? 19.198 3.562 -39.395 1.00 57.53 86 LEU A CA 1
ATOM 706 C C . LEU A 1 86 ? 18.087 4.568 -39.714 1.00 57.53 86 LEU A C 1
ATOM 708 O O . LEU A 1 86 ? 17.352 4.937 -38.792 1.00 57.53 86 LEU A O 1
ATOM 712 N N . PRO A 1 87 ? 17.933 4.995 -40.978 1.00 61.31 87 PRO A N 1
ATOM 713 C CA . PRO A 1 87 ? 17.103 6.143 -41.363 1.00 61.31 87 PRO A CA 1
ATOM 714 C C . PRO A 1 87 ? 15.610 6.021 -41.000 1.00 61.31 87 PRO A C 1
ATOM 716 O O . PRO A 1 87 ? 14.886 7.007 -41.052 1.00 61.31 87 PRO A O 1
ATOM 719 N N . ASN A 1 88 ? 15.149 4.838 -40.576 1.00 65.38 88 ASN A N 1
ATOM 720 C CA . ASN A 1 88 ? 13.733 4.523 -40.372 1.00 65.38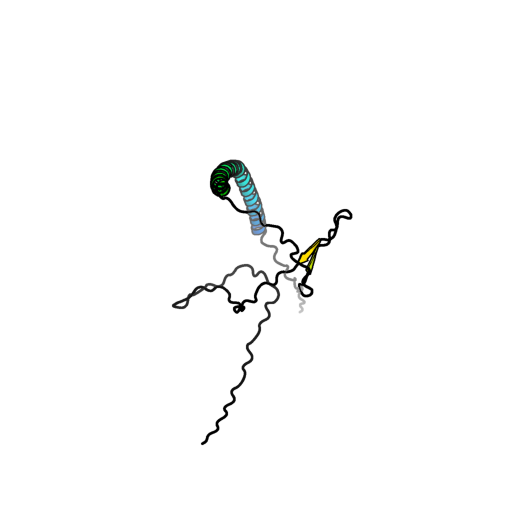 88 ASN A CA 1
ATOM 721 C C . ASN A 1 88 ? 13.351 4.203 -38.911 1.00 65.38 88 ASN A C 1
ATOM 723 O O . ASN A 1 88 ? 12.243 3.726 -38.659 1.00 65.38 88 ASN A O 1
ATOM 727 N N . LYS A 1 89 ? 14.238 4.414 -37.926 1.00 72.44 89 LYS A N 1
ATOM 728 C CA . LYS A 1 89 ? 13.904 4.184 -36.506 1.00 72.44 89 LYS A CA 1
ATOM 729 C C . LYS A 1 89 ? 13.274 5.436 -35.886 1.00 72.44 89 LYS A C 1
ATOM 731 O O . LYS A 1 89 ? 13.909 6.484 -35.832 1.00 72.44 89 LYS A O 1
ATOM 736 N N . LYS A 1 90 ? 12.048 5.314 -35.359 1.00 85.19 90 LYS A N 1
ATOM 737 C CA . LYS A 1 90 ? 11.412 6.369 -34.547 1.00 85.19 90 LYS A CA 1
ATOM 738 C C . LYS A 1 90 ? 12.274 6.663 -33.314 1.00 85.19 90 LYS A C 1
ATOM 740 O O . LYS A 1 90 ? 12.783 5.733 -32.693 1.00 85.19 90 LYS A O 1
ATOM 745 N N . GLN A 1 91 ? 12.417 7.932 -32.947 1.00 88.31 91 GLN A N 1
ATOM 746 C CA . GLN A 1 91 ? 13.144 8.359 -31.747 1.00 88.31 91 GLN A CA 1
ATOM 747 C C . GLN A 1 91 ? 12.169 8.935 -30.716 1.00 88.31 91 GLN A C 1
ATOM 749 O O . GLN A 1 91 ? 11.159 9.534 -31.085 1.00 88.31 91 GLN A O 1
ATOM 754 N N . CYS A 1 92 ? 12.456 8.740 -29.430 1.00 88.56 92 CYS A N 1
ATOM 755 C CA . CYS A 1 92 ? 11.832 9.477 -28.338 1.00 88.56 92 CYS A CA 1
ATOM 756 C C . CYS A 1 92 ? 12.826 10.511 -27.802 1.00 88.56 92 CYS A C 1
ATOM 758 O O . CYS A 1 92 ? 13.995 10.195 -27.583 1.00 88.56 92 CYS A O 1
ATOM 760 N N . MET A 1 93 ? 12.361 11.745 -27.613 1.00 91.00 93 MET A N 1
ATOM 761 C CA . MET A 1 93 ? 13.140 12.829 -27.022 1.00 91.00 93 MET A CA 1
ATOM 762 C C . MET A 1 93 ? 12.624 13.103 -25.611 1.00 91.00 93 MET A C 1
ATOM 764 O O . MET A 1 93 ? 11.415 13.169 -25.397 1.00 91.00 93 MET A O 1
ATOM 768 N N . VAL A 1 94 ? 13.542 13.241 -24.661 1.00 92.00 94 VAL A N 1
ATOM 769 C CA . VAL A 1 94 ? 13.267 13.660 -23.287 1.00 92.00 94 VAL A CA 1
ATOM 770 C C . VAL A 1 94 ? 13.871 15.044 -23.101 1.00 92.00 94 VAL A C 1
ATOM 772 O O . VAL A 1 94 ? 15.086 15.217 -23.231 1.00 92.00 94 VAL A O 1
ATOM 775 N N . GLU A 1 95 ? 13.010 16.018 -22.825 1.00 92.56 95 GLU A N 1
ATOM 776 C CA . GLU A 1 95 ? 13.407 17.389 -22.522 1.00 92.56 95 GLU A CA 1
ATOM 777 C C . GLU A 1 95 ? 13.599 17.567 -21.018 1.00 92.56 95 GLU A C 1
ATOM 779 O O . GLU A 1 95 ? 12.836 17.029 -20.211 1.00 92.56 95 GLU A O 1
ATOM 784 N N . PHE A 1 96 ? 14.616 18.335 -20.635 1.00 90.75 96 PHE A N 1
ATOM 785 C CA . PHE A 1 96 ? 14.897 18.626 -19.235 1.00 90.75 96 PHE A CA 1
ATOM 786 C C . PHE A 1 96 ? 14.526 20.073 -18.916 1.00 90.75 96 PHE A C 1
ATOM 788 O O . PHE A 1 96 ? 14.925 21.000 -19.610 1.00 90.75 96 PHE A O 1
ATOM 795 N N . GLY A 1 97 ? 13.807 20.280 -17.810 1.00 89.88 97 GLY A N 1
ATOM 796 C CA . GLY A 1 97 ? 13.488 21.624 -17.306 1.00 89.88 97 GLY A CA 1
ATOM 797 C C . GLY A 1 97 ? 14.678 22.359 -16.672 1.00 89.88 97 GLY A C 1
ATOM 798 O O . GLY A 1 97 ? 14.522 23.483 -16.204 1.00 89.88 97 GLY A O 1
ATOM 799 N N . PHE A 1 98 ? 15.854 21.727 -16.623 1.00 89.69 98 PHE A N 1
ATOM 800 C CA . PHE A 1 98 ? 17.088 22.315 -16.110 1.00 89.69 98 PHE A CA 1
ATOM 801 C C . PHE A 1 98 ? 17.956 22.800 -17.282 1.00 89.69 98 PHE A C 1
ATOM 803 O O . PHE A 1 98 ? 18.367 21.967 -18.088 1.00 89.69 98 PHE A O 1
ATOM 810 N N . PRO A 1 99 ? 18.308 24.100 -17.361 1.00 82.56 99 PRO A N 1
ATOM 811 C CA . PRO A 1 99 ? 19.030 24.672 -18.507 1.00 82.56 99 PRO A CA 1
ATOM 812 C C . PRO A 1 99 ? 20.407 24.054 -18.792 1.00 82.56 99 PRO A C 1
ATOM 814 O O . PRO A 1 99 ? 20.923 24.173 -19.897 1.00 82.56 99 PRO A O 1
ATOM 817 N N . SER A 1 100 ? 21.026 23.426 -17.790 1.00 87.06 100 SER A N 1
ATOM 818 C CA . SER A 1 100 ? 22.356 22.819 -17.886 1.00 87.06 100 SER A CA 1
ATOM 819 C C . SER A 1 100 ? 22.354 21.387 -18.423 1.00 87.06 100 SER A C 1
ATOM 821 O O . SER A 1 100 ? 23.426 20.850 -18.701 1.00 87.06 100 SER A O 1
ATOM 823 N N . PHE A 1 101 ? 21.186 20.751 -18.554 1.00 89.75 101 PHE A N 1
ATOM 824 C CA . PHE A 1 101 ? 21.080 19.373 -19.023 1.00 89.75 101 PHE A CA 1
ATOM 825 C C . PHE A 1 101 ? 20.585 19.337 -20.472 1.00 89.75 101 PHE A C 1
ATOM 827 O O . PHE A 1 101 ? 19.493 19.830 -20.750 1.00 89.75 101 PHE A O 1
ATOM 834 N N . PRO A 1 102 ? 21.355 18.749 -21.407 1.00 88.44 102 PRO A N 1
ATOM 835 C CA . PRO A 1 102 ? 20.927 18.650 -22.792 1.00 88.44 102 PRO A CA 1
ATOM 836 C C . PRO A 1 102 ? 19.771 17.658 -22.937 1.00 88.44 102 PRO A C 1
ATOM 838 O O . PRO A 1 102 ? 19.722 16.631 -22.253 1.00 88.44 102 PRO A O 1
ATOM 841 N N . ASN A 1 103 ? 18.880 17.934 -23.889 1.00 89.75 103 ASN A N 1
ATOM 842 C CA . ASN A 1 103 ? 17.829 17.001 -24.280 1.00 89.75 103 ASN A CA 1
ATOM 843 C C . ASN A 1 103 ? 18.448 15.684 -24.765 1.00 89.75 103 ASN A C 1
ATOM 845 O O . ASN A 1 103 ? 19.438 15.676 -25.500 1.00 89.75 103 ASN A O 1
ATOM 849 N N . GLN A 1 104 ? 17.853 14.564 -24.363 1.00 89.50 104 GLN A N 1
ATOM 850 C CA . GLN A 1 104 ? 18.330 13.231 -24.725 1.00 89.50 104 GLN A CA 1
ATOM 851 C C . GLN A 1 104 ? 17.370 12.590 -25.720 1.00 89.50 104 GLN A C 1
ATOM 853 O O . GLN A 1 104 ? 16.164 12.552 -25.485 1.00 89.50 104 GLN A O 1
ATOM 858 N N . ALA A 1 105 ? 17.906 12.063 -26.820 1.00 88.31 105 ALA A N 1
ATOM 859 C CA . ALA A 1 105 ? 17.142 11.319 -27.814 1.00 88.31 105 ALA A CA 1
ATOM 860 C C . ALA A 1 105 ? 17.566 9.845 -27.815 1.00 88.31 105 ALA A C 1
ATOM 862 O O . ALA A 1 105 ? 18.754 9.531 -27.887 1.00 88.31 105 ALA A O 1
ATOM 863 N N . VAL A 1 106 ? 16.593 8.934 -27.745 1.00 86.56 106 VAL A N 1
ATOM 864 C CA . VAL A 1 106 ? 16.818 7.482 -27.734 1.00 86.56 106 VAL A CA 1
ATOM 865 C C . VAL A 1 106 ? 15.968 6.821 -28.816 1.00 86.56 106 VAL A C 1
ATOM 867 O O . VAL A 1 106 ? 14.834 7.219 -29.080 1.00 86.56 106 VAL A O 1
ATOM 870 N N . ALA A 1 107 ? 16.511 5.794 -29.473 1.00 86.56 107 ALA A N 1
ATOM 871 C CA . ALA A 1 107 ? 15.758 5.016 -30.449 1.00 86.56 107 ALA A CA 1
ATOM 872 C C . ALA A 1 107 ? 14.602 4.264 -29.767 1.00 86.56 107 ALA A C 1
ATOM 874 O O . ALA A 1 107 ? 14.806 3.476 -28.843 1.00 86.56 107 ALA A O 1
ATOM 875 N N . MET A 1 108 ? 13.385 4.469 -30.262 1.00 87.81 108 MET A N 1
ATOM 876 C CA . MET A 1 108 ? 12.197 3.770 -29.793 1.00 87.81 108 MET A CA 1
ATOM 877 C C . MET A 1 108 ? 12.215 2.333 -30.317 1.00 87.81 108 MET A C 1
ATOM 879 O O . MET A 1 108 ? 12.360 2.104 -31.520 1.00 87.81 108 MET A O 1
ATOM 883 N N . ARG A 1 109 ? 12.044 1.354 -29.422 1.00 86.31 109 ARG A N 1
ATOM 884 C CA . ARG A 1 109 ? 11.848 -0.054 -29.791 1.00 86.31 109 ARG A CA 1
ATOM 885 C C . ARG A 1 109 ? 10.353 -0.381 -29.748 1.00 86.31 109 ARG A C 1
ATOM 887 O O . ARG A 1 109 ? 9.802 -0.424 -28.649 1.00 86.31 109 ARG A O 1
ATOM 894 N N . PRO A 1 110 ? 9.682 -0.578 -30.900 1.00 87.88 110 PRO A N 1
ATOM 895 C CA . PRO A 1 110 ? 8.284 -0.988 -30.913 1.00 87.88 110 PRO A CA 1
ATOM 896 C C . PRO A 1 110 ? 8.128 -2.350 -30.236 1.00 87.88 110 PRO A C 1
ATOM 898 O O . PRO A 1 110 ? 8.901 -3.270 -30.506 1.00 87.88 110 PRO A O 1
ATOM 901 N N . LEU A 1 111 ? 7.123 -2.478 -29.375 1.00 92.81 111 LEU A N 1
ATOM 902 C CA . LEU A 1 111 ? 6.694 -3.776 -28.868 1.00 92.81 111 LEU A CA 1
ATOM 903 C C . LEU A 1 111 ? 5.815 -4.444 -29.928 1.00 92.81 111 LEU A C 1
ATOM 905 O O . LEU A 1 111 ? 5.025 -3.778 -30.599 1.00 92.81 111 LEU A O 1
ATOM 909 N N . THR A 1 112 ? 5.954 -5.755 -30.086 1.00 93.56 112 THR A N 1
ATOM 910 C CA . THR A 1 112 ? 5.090 -6.539 -30.973 1.00 93.56 112 THR A CA 1
ATOM 911 C C . THR A 1 112 ? 3.642 -6.462 -30.502 1.00 93.56 112 THR A C 1
ATOM 913 O O . THR A 1 112 ? 3.376 -6.518 -29.299 1.00 93.56 112 THR A O 1
ATOM 916 N N . THR A 1 113 ? 2.699 -6.344 -31.436 1.00 94.75 113 THR A N 1
ATOM 917 C CA . THR A 1 113 ? 1.272 -6.315 -31.103 1.00 94.75 113 THR A CA 1
ATOM 918 C C . THR A 1 113 ? 0.814 -7.684 -30.599 1.00 94.75 113 THR A C 1
ATOM 920 O O . THR A 1 113 ? 1.219 -8.724 -31.112 1.00 94.75 113 THR A O 1
ATOM 923 N N . VAL A 1 114 ? -0.041 -7.680 -29.578 1.00 96.81 114 VAL A N 1
ATOM 924 C CA . VAL A 1 114 ? -0.706 -8.875 -29.040 1.00 96.81 114 VAL A CA 1
ATOM 925 C C . VAL A 1 114 ? -2.210 -8.638 -29.125 1.00 96.81 114 VAL A C 1
ATOM 927 O O . VAL A 1 114 ? -2.672 -7.519 -28.900 1.00 96.81 114 VAL A O 1
ATOM 930 N N . ALA A 1 115 ? -2.976 -9.669 -29.481 1.00 96.00 115 ALA A N 1
ATOM 931 C CA . ALA A 1 115 ? -4.428 -9.566 -29.575 1.00 96.00 115 ALA A CA 1
ATOM 932 C C . ALA A 1 115 ? -5.051 -9.266 -28.198 1.00 96.00 115 ALA A C 1
ATOM 934 O O . ALA A 1 115 ? -4.729 -9.917 -27.204 1.00 96.00 115 ALA A O 1
ATOM 935 N N . GLY A 1 116 ? -5.947 -8.278 -28.144 1.00 95.31 116 GLY A N 1
ATOM 936 C CA . GLY A 1 116 ? -6.693 -7.947 -26.930 1.00 95.31 116 GLY A CA 1
ATOM 937 C C . GLY A 1 116 ? -7.812 -8.953 -26.644 1.00 95.31 116 GLY A C 1
ATOM 938 O O . GLY A 1 116 ? -8.431 -9.478 -27.568 1.00 95.31 116 GLY A O 1
ATOM 939 N N . ILE A 1 117 ? -8.096 -9.192 -25.362 1.00 96.44 117 ILE A N 1
ATOM 9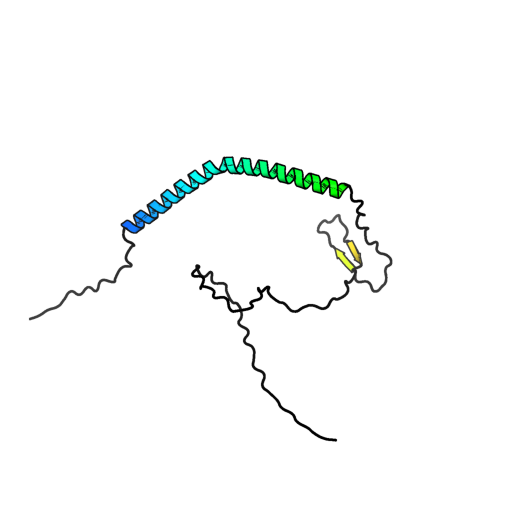40 C CA . ILE A 1 117 ? -9.233 -10.001 -24.890 1.00 96.44 117 ILE A CA 1
ATOM 941 C C . ILE A 1 117 ? -10.376 -9.050 -24.478 1.00 96.44 117 ILE A C 1
ATOM 943 O O . ILE A 1 117 ? -10.090 -7.978 -23.936 1.00 96.44 117 ILE A O 1
ATOM 947 N N . PRO A 1 118 ? -11.660 -9.401 -24.699 1.00 97.12 118 PRO A N 1
ATOM 948 C CA . PRO A 1 118 ? -12.791 -8.595 -24.239 1.00 97.12 118 PRO A CA 1
ATOM 949 C C . PRO A 1 118 ? -12.796 -8.351 -22.722 1.00 97.12 118 PRO A C 1
ATOM 951 O O . PRO A 1 118 ? -12.384 -9.206 -21.938 1.00 97.12 118 PRO A O 1
ATOM 954 N N . PHE A 1 119 ? -13.328 -7.201 -22.296 1.00 95.38 119 PHE A N 1
ATOM 955 C CA . PHE A 1 119 ? -13.485 -6.891 -20.875 1.00 95.38 119 PHE A CA 1
ATOM 956 C C . PHE A 1 119 ? -14.481 -7.841 -20.205 1.00 95.38 119 PHE A C 1
ATOM 958 O O . PHE A 1 119 ? -15.629 -7.953 -20.634 1.00 95.38 119 PHE A O 1
ATOM 965 N N . MET A 1 120 ? -14.058 -8.472 -19.109 1.00 96.38 120 MET A N 1
ATOM 966 C CA . MET A 1 120 ? -14.916 -9.289 -18.255 1.00 96.38 120 MET A CA 1
ATOM 967 C C . MET A 1 120 ? -14.652 -8.960 -16.788 1.00 96.38 120 MET A C 1
ATOM 969 O O . MET A 1 120 ? -13.510 -8.991 -16.331 1.00 96.38 120 MET A O 1
ATOM 973 N N . TYR A 1 121 ? -15.711 -8.653 -16.042 1.00 97.25 121 TYR A N 1
ATOM 974 C CA . TYR A 1 121 ? -15.626 -8.547 -14.588 1.00 97.25 121 TYR A CA 1
ATOM 975 C C . TYR A 1 121 ? -15.522 -9.938 -13.972 1.00 97.25 121 TYR A C 1
ATOM 977 O O . TYR A 1 121 ? -16.062 -10.903 -14.513 1.00 97.25 121 TYR A O 1
ATOM 985 N N . SER A 1 122 ? -14.853 -10.045 -12.827 1.00 96.94 122 SER A N 1
ATOM 986 C CA . SER A 1 122 ? -14.834 -11.291 -12.074 1.00 96.94 122 SER A CA 1
ATOM 987 C C . SER A 1 122 ? -16.226 -11.597 -11.523 1.00 96.94 122 SER A C 1
ATOM 989 O O . SER A 1 122 ? -16.915 -10.737 -10.974 1.00 96.94 122 SER A O 1
ATOM 991 N N . TRP A 1 123 ? -16.638 -12.849 -11.670 1.00 97.00 123 TRP A N 1
ATOM 992 C CA . TRP A 1 123 ? -17.870 -13.379 -11.110 1.00 97.00 123 TRP A CA 1
ATOM 993 C C . TRP A 1 123 ? -17.582 -14.771 -10.556 1.00 97.00 123 TRP A C 1
ATOM 995 O O . TRP A 1 123 ? -16.775 -15.518 -11.109 1.00 97.00 123 TRP A O 1
ATOM 1005 N N . SER A 1 124 ? -18.204 -15.107 -9.429 1.00 97.06 124 SER A N 1
ATOM 1006 C CA . SER A 1 124 ? -18.113 -16.458 -8.878 1.00 97.06 124 SER A CA 1
ATOM 1007 C C . SER A 1 124 ? -19.004 -17.396 -9.696 1.00 97.06 124 SER A C 1
ATOM 1009 O O . SER A 1 124 ? -20.152 -17.029 -9.954 1.00 97.06 124 SER A O 1
ATOM 1011 N N . PRO A 1 125 ? -18.543 -18.596 -10.083 1.00 97.19 125 PRO A N 1
ATOM 1012 C CA . PRO A 1 125 ? -19.386 -19.569 -10.769 1.00 97.19 125 PRO A CA 1
ATOM 1013 C C . PRO A 1 125 ? -20.446 -20.140 -9.816 1.00 97.19 125 PRO A C 1
ATOM 1015 O O . PRO A 1 125 ? -20.158 -20.400 -8.647 1.00 97.19 125 PRO A O 1
ATOM 1018 N N . LEU A 1 126 ? -21.674 -20.347 -10.305 1.00 96.00 126 LEU A N 1
ATOM 1019 C CA . LEU A 1 126 ? -22.782 -20.912 -9.526 1.00 96.00 126 LEU A CA 1
ATOM 1020 C C . LEU A 1 126 ? -23.336 -22.164 -10.216 1.00 96.00 126 LEU A C 1
ATOM 1022 O O . LEU A 1 126 ? -23.682 -22.124 -11.392 1.00 96.00 126 LEU A O 1
ATOM 1026 N N . GLN A 1 127 ? -23.459 -23.259 -9.460 1.00 96.75 127 GLN A N 1
ATOM 1027 C CA . GLN A 1 127 ? -24.143 -24.483 -9.908 1.00 96.75 127 GLN A CA 1
ATOM 1028 C C . GLN A 1 127 ? -25.668 -24.400 -9.726 1.00 96.75 127 GLN A C 1
ATOM 1030 O O . GLN A 1 127 ? -26.419 -25.026 -10.464 1.00 96.75 127 GLN A O 1
ATOM 1035 N N . GLN A 1 128 ? -26.126 -23.611 -8.752 1.00 96.00 128 GLN A N 1
ATOM 1036 C CA . GLN A 1 128 ? -27.532 -23.296 -8.499 1.00 96.00 128 GLN A CA 1
ATOM 1037 C C . GLN A 1 128 ? -27.650 -21.870 -7.951 1.00 96.00 128 GLN A C 1
ATOM 1039 O O . GLN A 1 128 ? -26.667 -21.302 -7.472 1.00 96.00 128 GLN A O 1
ATOM 1044 N N . ASN A 1 129 ? -28.847 -21.287 -8.012 1.00 95.38 129 ASN A N 1
ATOM 1045 C CA . ASN A 1 129 ? -29.080 -19.895 -7.622 1.00 95.38 129 ASN A CA 1
ATOM 1046 C C . ASN A 1 129 ? -28.781 -19.631 -6.132 1.00 95.38 129 ASN A C 1
ATOM 1048 O O . ASN A 1 129 ? -29.124 -20.438 -5.270 1.00 95.38 129 ASN A O 1
ATOM 1052 N N . PHE A 1 130 ? -28.202 -18.460 -5.830 1.00 94.56 130 PHE A N 1
ATOM 1053 C CA . PHE A 1 130 ? -27.932 -17.997 -4.463 1.00 94.56 130 PHE A CA 1
ATOM 1054 C C . PHE A 1 130 ? -28.787 -16.771 -4.116 1.00 94.56 130 PHE A C 1
ATOM 1056 O O . PHE A 1 130 ? -28.758 -15.754 -4.809 1.00 94.56 130 PHE A O 1
ATOM 1063 N N . MET A 1 131 ? -29.547 -16.854 -3.023 1.00 94.88 131 MET A N 1
ATOM 1064 C CA . MET A 1 131 ? -30.437 -15.778 -2.587 1.00 94.88 131 MET A CA 1
ATOM 1065 C C . MET A 1 131 ? -29.669 -14.704 -1.803 1.00 94.88 131 MET A C 1
ATOM 1067 O O . MET A 1 131 ? -29.134 -14.969 -0.727 1.00 94.88 131 MET A O 1
ATOM 1071 N N . VAL A 1 132 ? -29.667 -13.467 -2.309 1.00 93.38 132 VAL A N 1
ATOM 1072 C CA . VAL A 1 132 ? -29.006 -12.313 -1.671 1.00 93.38 132 VAL A CA 1
ATOM 1073 C C . VAL A 1 132 ? -30.045 -11.363 -1.066 1.00 93.38 132 VAL A C 1
ATOM 1075 O O . VAL A 1 132 ? -31.066 -11.061 -1.683 1.00 93.38 132 VAL A O 1
ATOM 1078 N N . LYS A 1 133 ? -29.789 -10.862 0.149 1.00 92.00 133 LYS A N 1
ATOM 1079 C CA . LYS A 1 133 ? -30.637 -9.852 0.807 1.00 92.00 133 LYS A CA 1
ATOM 1080 C C . LYS A 1 133 ? -30.338 -8.453 0.261 1.00 92.00 133 LYS A C 1
ATOM 1082 O O . LYS A 1 133 ? -29.195 -8.136 -0.054 1.00 92.00 133 LYS A O 1
ATOM 1087 N N . LYS A 1 134 ? -31.358 -7.588 0.197 1.00 88.38 134 LYS A N 1
ATOM 1088 C CA . LYS A 1 134 ? -31.162 -6.171 -0.150 1.00 88.38 134 LYS A CA 1
ATOM 1089 C C . LYS A 1 134 ? -30.331 -5.485 0.934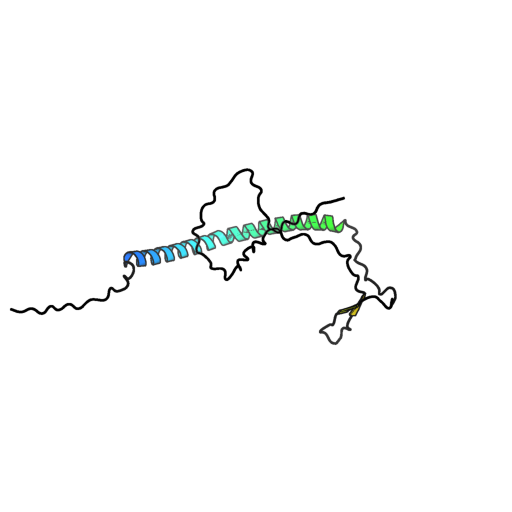 1.00 88.38 134 LYS A C 1
ATOM 1091 O O . LYS A 1 134 ? -30.668 -5.551 2.115 1.00 88.38 134 LYS A O 1
ATOM 1096 N N . ASN A 1 135 ? -29.280 -4.786 0.524 1.00 82.69 135 ASN A N 1
ATOM 1097 C CA . ASN A 1 135 ? -28.479 -3.978 1.433 1.00 82.69 135 ASN A CA 1
ATOM 1098 C C . ASN A 1 135 ? -29.228 -2.672 1.733 1.00 82.69 135 ASN A C 1
ATOM 1100 O O . ASN A 1 135 ? -29.258 -1.770 0.902 1.00 82.69 135 ASN A O 1
ATOM 1104 N N . MET A 1 136 ? -29.804 -2.557 2.931 1.00 77.50 136 MET A N 1
ATOM 1105 C CA . MET A 1 136 ? -30.420 -1.321 3.444 1.00 77.50 136 MET A CA 1
ATOM 1106 C C . MET A 1 136 ? -29.353 -0.372 4.022 1.00 77.50 136 MET A C 1
ATOM 1108 O O . MET A 1 136 ? -29.490 0.152 5.126 1.00 77.50 136 MET A O 1
ATOM 1112 N N . GLY A 1 137 ? -28.235 -0.213 3.312 1.00 75.81 137 GLY A N 1
ATOM 1113 C CA . GLY A 1 137 ? -27.235 0.802 3.633 1.00 75.81 137 GLY A CA 1
ATOM 1114 C C . GLY A 1 137 ? -27.694 2.177 3.138 1.00 75.81 137 GLY A C 1
ATOM 1115 O O . GLY A 1 137 ? -28.527 2.240 2.233 1.00 75.81 137 GLY A O 1
ATOM 1116 N N . PRO A 1 138 ? -27.164 3.284 3.691 1.00 65.06 138 PRO A N 1
ATOM 1117 C CA . PRO A 1 138 ? -27.409 4.603 3.122 1.00 65.06 138 PRO A CA 1
ATOM 1118 C C . PRO A 1 138 ? -26.982 4.577 1.652 1.00 65.06 138 PRO A C 1
ATOM 1120 O O . PRO A 1 138 ? -25.814 4.309 1.355 1.00 65.06 138 PRO A O 1
ATOM 1123 N N . GLN A 1 139 ? -27.931 4.797 0.738 1.00 46.38 139 GLN A N 1
ATOM 1124 C CA . GLN A 1 139 ? -27.619 4.909 -0.680 1.00 46.38 139 GLN A CA 1
ATOM 1125 C C . GLN A 1 139 ? -26.716 6.127 -0.856 1.00 46.38 139 GLN A C 1
ATOM 1127 O O . GLN A 1 139 ? -27.155 7.268 -0.758 1.00 46.38 139 GLN A O 1
ATOM 1132 N N . LYS A 1 140 ? -25.421 5.883 -1.060 1.00 48.66 140 LYS A N 1
ATOM 1133 C CA . LYS A 1 140 ? -24.559 6.878 -1.682 1.00 48.66 140 LYS A CA 1
ATOM 1134 C C . LYS A 1 140 ? -24.969 6.897 -3.144 1.00 48.66 140 LYS A C 1
ATOM 1136 O O . LYS A 1 140 ? -24.689 5.942 -3.864 1.00 48.66 140 LYS A O 1
ATOM 1141 N N . GLU A 1 141 ? -25.694 7.931 -3.545 1.00 37.00 141 GLU A N 1
ATOM 1142 C CA . GLU A 1 141 ? -26.006 8.153 -4.949 1.00 37.00 141 GLU A CA 1
ATOM 1143 C C . GLU A 1 141 ? -24.688 8.291 -5.719 1.00 37.00 141 GLU A C 1
ATOM 1145 O O . GLU A 1 141 ? -23.913 9.222 -5.504 1.00 37.00 141 GLU A O 1
ATOM 1150 N N . HIS A 1 142 ? -24.397 7.310 -6.571 1.00 39.56 142 HIS A N 1
ATOM 1151 C CA . HIS A 1 142 ? -23.378 7.445 -7.599 1.00 39.56 142 HIS A CA 1
ATOM 1152 C C . HIS A 1 142 ? -24.054 8.038 -8.839 1.00 39.56 142 HIS A C 1
ATOM 1154 O O . HIS A 1 142 ? -25.024 7.448 -9.325 1.00 39.56 142 HIS A O 1
ATOM 1160 N N . PRO A 1 143 ? -23.579 9.179 -9.366 1.00 41.88 143 PRO A N 1
ATOM 1161 C CA . PRO A 1 143 ? -24.155 9.750 -10.568 1.00 41.88 143 PRO A CA 1
ATOM 1162 C C . PRO A 1 143 ? -23.823 8.866 -11.780 1.00 41.88 143 PRO A C 1
ATOM 1164 O O . PRO A 1 143 ? -22.666 8.561 -12.051 1.00 41.88 143 PRO A O 1
ATOM 1167 N N . HIS A 1 144 ? -24.886 8.473 -12.484 1.00 37.16 144 HIS A N 1
ATOM 1168 C CA . HIS A 1 144 ? -24.941 8.018 -13.877 1.00 37.16 144 HIS A CA 1
ATOM 1169 C C . HIS A 1 144 ? -24.071 6.81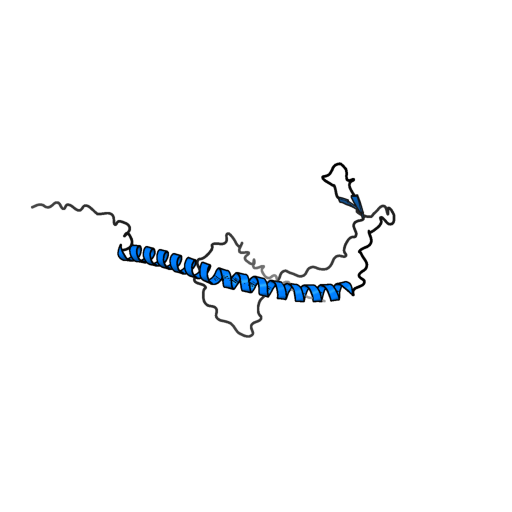9 -14.295 1.00 37.16 144 HIS A C 1
ATOM 1171 O O . HIS A 1 144 ? -22.999 6.957 -14.874 1.00 37.16 144 HIS A O 1
ATOM 1177 N N . SER A 1 145 ? -24.636 5.614 -14.162 1.00 35.09 145 SER A N 1
ATOM 1178 C CA . SER A 1 145 ? -24.288 4.494 -15.043 1.00 35.09 145 SER A CA 1
ATOM 1179 C C . SER A 1 145 ? -25.260 4.490 -16.229 1.00 35.09 145 SER A C 1
ATOM 1181 O O . SER A 1 145 ? -26.458 4.248 -16.060 1.00 35.09 145 SER A O 1
ATOM 1183 N N . HIS A 1 146 ? -24.766 4.837 -17.421 1.00 39.62 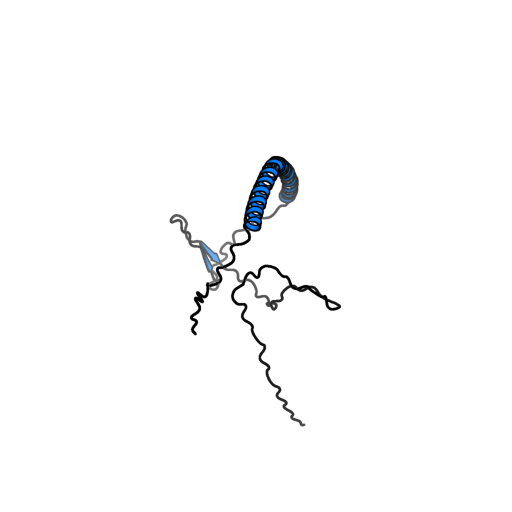146 HIS A N 1
ATOM 1184 C CA . HIS A 1 146 ? -25.541 4.807 -18.660 1.00 39.62 146 HIS A CA 1
ATOM 1185 C C . HIS A 1 146 ? -25.997 3.374 -18.959 1.00 39.62 146 HIS A C 1
ATOM 1187 O O . HIS A 1 146 ? -25.200 2.481 -19.237 1.00 39.62 146 HIS A O 1
ATOM 1193 N N . ARG A 1 147 ? -27.313 3.163 -18.901 1.00 32.03 147 ARG A N 1
ATOM 1194 C CA . ARG A 1 147 ? -27.984 1.923 -19.289 1.00 32.03 147 ARG A CA 1
ATOM 1195 C C . ARG A 1 147 ? -27.971 1.814 -20.816 1.00 32.03 147 ARG A C 1
ATOM 1197 O O . ARG A 1 147 ? -28.806 2.427 -21.474 1.00 32.03 147 ARG A O 1
ATOM 1204 N N . LEU A 1 148 ? -27.056 1.030 -21.379 1.00 35.66 148 LEU A N 1
ATOM 1205 C CA . LEU A 1 148 ? -27.171 0.587 -22.770 1.00 35.66 148 LEU A CA 1
ATOM 1206 C C . LEU A 1 148 ? -28.183 -0.563 -22.825 1.00 35.66 148 LEU A C 1
ATOM 1208 O O . LEU A 1 148 ? -28.014 -1.595 -22.177 1.00 35.66 148 LEU A O 1
ATOM 1212 N N . THR A 1 149 ? -29.278 -0.349 -23.549 1.00 37.88 149 THR A N 1
ATOM 1213 C CA . THR A 1 149 ? -30.247 -1.396 -23.892 1.00 37.88 149 THR A CA 1
ATOM 1214 C C . THR A 1 149 ? -29.746 -2.140 -25.135 1.00 37.88 149 THR A C 1
ATOM 1216 O O . THR A 1 149 ? -29.171 -1.505 -26.019 1.00 37.88 149 THR A O 1
ATOM 1219 N N . PRO A 1 150 ? -29.925 -3.469 -25.245 1.00 36.50 150 PRO A N 1
ATOM 1220 C CA . PRO A 1 150 ? -29.587 -4.172 -26.470 1.00 36.50 150 PRO A CA 1
ATOM 1221 C C . PRO A 1 150 ? -30.728 -3.996 -27.477 1.00 36.50 150 PRO A C 1
ATOM 1223 O O . PRO A 1 150 ? -31.844 -4.481 -27.276 1.00 36.50 150 PRO A O 1
ATOM 1226 N N . SER A 1 151 ? -30.441 -3.288 -28.568 1.00 32.19 151 SER A N 1
ATOM 1227 C CA . SER A 1 151 ? -31.317 -3.205 -29.733 1.00 32.19 151 SER A CA 1
ATOM 1228 C C . SER A 1 151 ? -31.461 -4.584 -30.375 1.00 32.19 151 SER A C 1
ATOM 1230 O O . SER A 1 151 ? -30.506 -5.187 -30.855 1.00 32.19 151 SER A O 1
ATOM 1232 N N . ARG A 1 152 ? -32.699 -5.071 -30.361 1.00 32.69 152 ARG A N 1
ATOM 1233 C CA . ARG A 1 152 ? -33.215 -6.251 -31.054 1.00 32.69 152 ARG A CA 1
ATOM 1234 C C . ARG A 1 152 ? -33.077 -6.063 -32.569 1.00 32.69 152 ARG A C 1
ATOM 1236 O O . ARG A 1 152 ? -33.897 -5.367 -33.163 1.00 32.69 152 ARG A O 1
ATOM 1243 N N . THR A 1 153 ? -32.090 -6.700 -33.198 1.00 35.19 153 THR A N 1
ATOM 1244 C CA . THR A 1 153 ? -32.043 -6.792 -34.666 1.00 35.19 153 THR A CA 1
ATOM 1245 C C . THR A 1 153 ? -32.777 -8.042 -35.133 1.00 35.19 153 THR A C 1
ATOM 1247 O O . THR A 1 153 ? -32.599 -9.147 -34.628 1.00 35.19 153 THR A O 1
ATOM 1250 N N . ARG A 1 154 ? -33.688 -7.783 -36.060 1.00 32.16 154 ARG A N 1
ATOM 1251 C CA . ARG A 1 154 ? -34.739 -8.628 -36.608 1.00 32.16 154 ARG A CA 1
ATOM 1252 C C . ARG A 1 154 ? -34.186 -9.591 -37.665 1.00 32.16 154 ARG A C 1
ATOM 1254 O O . ARG A 1 154 ? -33.313 -9.231 -38.444 1.00 32.16 154 ARG A O 1
ATOM 1261 N N . THR A 1 155 ? -34.754 -10.791 -37.671 1.00 34.09 155 THR A N 1
ATOM 1262 C CA . THR A 1 155 ? -34.635 -11.879 -38.648 1.00 34.09 155 THR A CA 1
ATOM 1263 C C . THR A 1 155 ? -34.712 -11.404 -40.104 1.00 34.09 155 THR A C 1
ATOM 1265 O O . THR A 1 155 ? -35.603 -10.622 -40.438 1.00 34.09 155 THR A O 1
ATOM 1268 N N . ALA A 1 156 ? -33.880 -11.976 -40.978 1.00 33.41 156 ALA A N 1
ATOM 1269 C CA . ALA A 1 156 ? -34.177 -12.110 -42.402 1.00 33.41 156 ALA A CA 1
ATOM 1270 C C . ALA A 1 156 ? -33.764 -13.515 -42.867 1.00 33.41 156 ALA A C 1
ATOM 1272 O O . ALA A 1 156 ? -32.590 -13.876 -42.856 1.00 33.41 156 ALA A O 1
ATOM 1273 N N . LEU A 1 157 ? -34.779 -14.311 -43.201 1.00 39.47 157 LEU A N 1
ATOM 1274 C CA . LEU A 1 157 ? -34.685 -15.519 -44.010 1.00 39.47 157 LEU A CA 1
ATOM 1275 C C . LEU A 1 157 ? -34.256 -15.118 -45.424 1.00 39.47 157 LEU A C 1
ATOM 1277 O O . LEU A 1 157 ? -34.840 -14.187 -45.977 1.00 39.47 157 LEU A O 1
ATOM 1281 N N . GLN A 1 158 ? -33.338 -15.862 -46.036 1.00 33.75 158 GLN A N 1
ATOM 1282 C CA . GLN A 1 158 ? -33.312 -15.959 -47.490 1.00 33.75 158 GLN A CA 1
ATOM 1283 C C . GLN A 1 158 ? -32.894 -17.366 -47.915 1.00 33.75 158 GLN A C 1
ATOM 1285 O O . GLN A 1 158 ? -31.816 -17.859 -47.597 1.00 33.75 158 GLN A O 1
ATOM 1290 N N . SER A 1 159 ? -33.856 -18.015 -48.555 1.00 39.28 159 SER A N 1
ATOM 1291 C CA . SER A 1 159 ? -33.814 -19.285 -49.260 1.00 39.28 159 SER A CA 1
ATOM 1292 C C . SER A 1 159 ? -33.477 -19.055 -50.732 1.00 39.28 159 SER A C 1
ATOM 1294 O O . SER A 1 159 ? -34.096 -18.179 -51.323 1.00 39.28 159 SER A O 1
ATOM 1296 N N . GLU A 1 160 ? -32.602 -19.886 -51.298 1.00 34.66 160 GLU A N 1
ATOM 1297 C CA . GLU A 1 160 ? -32.429 -20.255 -52.726 1.00 34.66 160 GLU A CA 1
ATOM 1298 C C . GLU A 1 160 ? -31.328 -21.352 -52.693 1.00 34.66 160 GLU A C 1
ATOM 1300 O O . GLU A 1 160 ? -30.269 -21.106 -52.128 1.00 34.66 160 GLU A O 1
ATOM 1305 N N . SER A 1 161 ? -31.487 -22.653 -53.007 1.00 37.44 161 SER A N 1
ATOM 1306 C CA . SER A 1 161 ? -32.100 -23.380 -54.142 1.00 37.44 161 SER A CA 1
ATOM 1307 C C . SER A 1 161 ? -31.612 -22.806 -55.478 1.00 37.44 161 SER A C 1
ATOM 1309 O O . SER A 1 161 ? -31.889 -21.652 -55.745 1.00 37.44 161 SER A O 1
ATOM 1311 N N . THR A 1 162 ? -30.916 -23.485 -56.396 1.00 41.69 162 THR A N 1
ATOM 1312 C CA . THR A 1 162 ? -30.840 -24.908 -56.774 1.00 41.69 162 THR A CA 1
ATOM 1313 C C . THR A 1 162 ? -29.655 -25.079 -57.750 1.00 41.69 162 THR A C 1
ATOM 1315 O O . THR A 1 162 ? -29.377 -24.127 -58.467 1.00 41.69 162 THR A O 1
ATOM 1318 N N . ARG A 1 163 ? -29.091 -26.298 -57.832 1.00 39.19 163 ARG A N 1
ATOM 1319 C CA . ARG A 1 163 ? -28.365 -26.920 -58.973 1.00 39.19 163 ARG A CA 1
ATOM 1320 C C . ARG A 1 163 ? -27.174 -26.204 -59.616 1.00 39.19 163 ARG A C 1
ATOM 1322 O O . ARG A 1 163 ? -27.378 -25.210 -60.336 1.00 39.19 163 ARG A O 1
#

Organism: Pygocentrus nattereri (NCBI:txid42514)

InterPro domains:
  IPR021654 Histone-lysine N-methyltransferase EZH1/EZH2, N-terminal [PF11616] (48-77)
  IPR045318 Histone-lysine N-methyltransferase EZH1/2-like [PTHR45747] (22-135)

pLDDT: mean 77.44, std 24.35, range [32.03, 98.62]

Foldseek 3Di:
DDDDDDPPPDDDDDPDPPPVVVVVVVVVVVVVVVVVVVVCVVCVVVVVVVVVVVVVVVVVVVVVVVVVVVPDPDDDDDPPPPPDPPVPFDKDWDDDPDPPDDIDIDTDDDDDDDDDDDDDDDDDDDPDDDDDDDPPDPDPDDPDDDDDDDDDDDDDDDDDDDD

Secondary structure (DSSP, 8-state):
------------------HHHHHHHHHHHHHHHHHHHHHHHHHHHHHHHHHHHHHHHHHHHHHHHHHHHHT--PPPPPP-------TT--EEEE--SSTTS--EEEE--PPPP-PPPPP-------SS--------S--------------------------

Sequence (163 aa):
MEEIDEASSTRLCPSKAPRSLMKWRKRVKSEYMRLRQLKRIRKAEEVKALFLSNRHKIEGRTDLLNEEWSKLRIQSIPFSTSSGSLPNKKQCMVEFGFPSFPNQAVAMRPLTTVAGIPFMYSWSPLQQNFMVKKNMGPQKEHPHSHRLTPSRTRTALQSESTR

Radius of gyration: 37.01 Å; chains: 1; bounding box: 104×60×86 Å